Protein AF-A0A8T5ED02-F1 (afdb_monomer_lite)

Radius of gyration: 13.85 Å; chains: 1; bounding box: 27×22×42 Å

Foldseek 3Di:
DDDWDKDFDFDWDDDPNDTDTDWDQDPVGDIDGGMDTDDDD

Sequence (41 aa):
MIEETSAGIVLFRKENSKNLFLLLNYPSGHWDFVKGKMEKG

pLDDT: mean 95.36, std 4.22, range [78.19, 98.38]

Secondary structure (DSSP, 8-state):
-----EEEE--EEEETTEEEEP-EE-TTS-EE-EEEEPPP-

Structure (mmCIF, N/CA/C/O backbone):
data_AF-A0A8T5ED02-F1
#
_entry.id   AF-A0A8T5ED02-F1
#
loop_
_atom_site.group_PDB
_atom_site.id
_atom_site.type_symbol
_atom_site.label_atom_id
_atom_site.label_alt_id
_atom_site.label_comp_id
_atom_site.label_asym_id
_atom_site.label_entity_id
_atom_site.label_seq_id
_atom_site.pdbx_PDB_ins_code
_atom_site.Cartn_x
_atom_site.Cartn_y
_atom_site.Cartn_z
_atom_site.occupancy
_atom_site.B_iso_or_equiv
_atom_site.auth_seq_id
_atom_site.auth_comp_id
_atom_site.auth_asym_id
_atom_site.auth_atom_id
_atom_site.pdbx_PDB_model_num
ATOM 1 N N . MET A 1 1 ? 6.351 10.268 -22.563 1.00 78.19 1 MET A N 1
ATOM 2 C CA . MET A 1 1 ? 6.268 10.092 -21.099 1.00 78.19 1 MET A CA 1
ATOM 3 C C . MET A 1 1 ? 6.310 8.593 -20.850 1.00 78.19 1 MET A C 1
ATOM 5 O O . MET A 1 1 ? 5.620 7.890 -21.573 1.00 78.19 1 MET A O 1
ATOM 9 N N . ILE A 1 2 ? 7.182 8.098 -1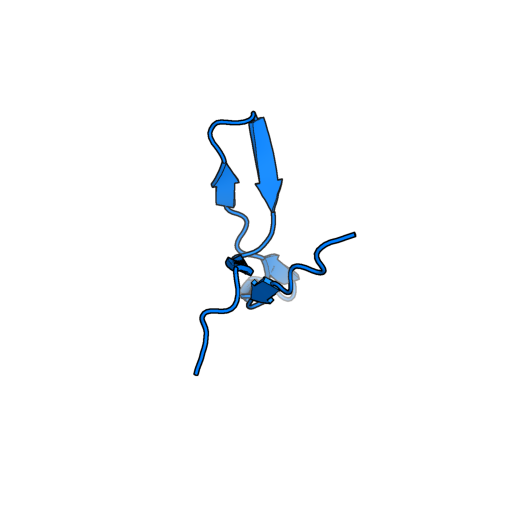9.969 1.00 86.75 2 ILE A N 1
ATOM 10 C CA . ILE A 1 2 ? 7.202 6.670 -19.613 1.00 86.75 2 ILE A CA 1
ATOM 11 C C . ILE A 1 2 ? 6.232 6.511 -18.446 1.00 86.75 2 ILE A C 1
ATOM 13 O O . ILE A 1 2 ? 6.394 7.192 -17.435 1.00 86.75 2 ILE A O 1
ATOM 17 N N . GLU A 1 3 ? 5.212 5.677 -18.613 1.00 90.31 3 GLU A N 1
ATOM 18 C CA . GLU A 1 3 ? 4.288 5.346 -17.532 1.00 90.31 3 GLU A CA 1
ATOM 19 C C . GLU A 1 3 ? 4.919 4.292 -16.624 1.00 90.31 3 GLU A C 1
ATOM 21 O O . GLU A 1 3 ? 5.423 3.266 -17.080 1.00 90.31 3 GLU A O 1
ATOM 26 N N . GLU A 1 4 ? 4.898 4.565 -15.325 1.00 94.25 4 GLU A N 1
ATOM 27 C CA . GLU A 1 4 ? 5.405 3.680 -14.284 1.00 94.25 4 GLU A CA 1
ATOM 28 C C . GLU A 1 4 ? 4.227 3.283 -13.397 1.00 94.25 4 GLU A C 1
ATOM 30 O O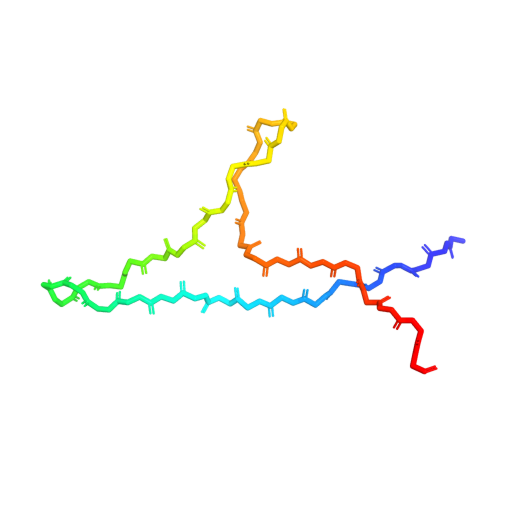 . GLU A 1 4 ? 3.498 4.137 -12.894 1.00 94.25 4 GLU A O 1
ATOM 35 N N . THR A 1 5 ? 4.029 1.979 -13.212 1.00 94.88 5 THR A N 1
ATOM 36 C CA . THR A 1 5 ? 2.953 1.451 -12.366 1.00 94.88 5 THR A CA 1
ATOM 37 C C . THR A 1 5 ? 3.539 0.930 -11.064 1.00 94.88 5 THR A C 1
ATOM 39 O O . THR A 1 5 ? 4.560 0.244 -11.066 1.00 94.88 5 THR A O 1
ATOM 42 N N . SER A 1 6 ? 2.888 1.245 -9.945 1.00 95.94 6 SER A N 1
ATOM 43 C CA . SER A 1 6 ? 3.209 0.663 -8.640 1.00 95.94 6 SER A CA 1
ATOM 44 C C . SER A 1 6 ? 2.085 -0.251 -8.168 1.00 95.94 6 SER A C 1
ATOM 46 O O . SER A 1 6 ? 0.914 0.034 -8.407 1.00 95.94 6 SER A O 1
ATOM 48 N N . ALA A 1 7 ? 2.444 -1.308 -7.446 1.00 96.69 7 ALA A N 1
ATOM 49 C CA . ALA A 1 7 ? 1.515 -2.164 -6.719 1.00 96.69 7 ALA A CA 1
ATOM 50 C C . ALA A 1 7 ? 1.877 -2.165 -5.229 1.00 96.69 7 ALA A C 1
ATOM 52 O O . ALA A 1 7 ? 3.036 -1.971 -4.857 1.00 96.69 7 ALA A O 1
ATOM 53 N N . GLY A 1 8 ? 0.887 -2.355 -4.361 1.00 96.94 8 GLY A N 1
ATOM 54 C CA . GLY A 1 8 ? 1.089 -2.310 -2.917 1.00 96.94 8 GLY A CA 1
ATOM 55 C C . GLY A 1 8 ? -0.047 -2.952 -2.136 1.00 96.94 8 GLY A C 1
ATOM 56 O O . GLY A 1 8 ? -1.023 -3.430 -2.713 1.00 96.94 8 GLY A O 1
ATOM 57 N N . ILE A 1 9 ? 0.091 -2.952 -0.812 1.00 98.06 9 ILE A N 1
ATOM 58 C CA . ILE A 1 9 ? -0.893 -3.493 0.123 1.00 98.06 9 ILE A CA 1
ATOM 59 C C . ILE A 1 9 ? -1.157 -2.505 1.259 1.00 98.06 9 ILE A C 1
ATOM 61 O O . ILE A 1 9 ? -0.241 -1.939 1.856 1.00 98.06 9 ILE A O 1
ATOM 65 N N . VAL A 1 10 ? -2.434 -2.343 1.600 1.00 98.06 10 VAL A N 1
ATOM 66 C CA . VAL A 1 10 ? -2.853 -1.645 2.818 1.00 98.06 10 VAL A CA 1
ATOM 67 C C . VAL A 1 10 ? -2.966 -2.681 3.928 1.00 98.06 10 VAL A C 1
ATOM 69 O O . VAL A 1 10 ? -3.991 -3.345 4.083 1.00 98.06 10 VAL A O 1
ATOM 72 N N . LEU A 1 11 ? -1.883 -2.852 4.684 1.00 98.31 11 LEU A N 1
ATOM 73 C CA . LEU A 1 11 ? -1.863 -3.771 5.814 1.00 98.31 11 LEU A CA 1
ATOM 74 C C . LEU A 1 11 ? -2.403 -3.072 7.063 1.00 98.31 11 LEU A C 1
ATOM 76 O O . LEU A 1 11 ? -1.929 -1.998 7.441 1.00 98.31 11 LEU A O 1
ATOM 80 N N . PHE A 1 12 ? -3.372 -3.700 7.723 1.00 98.25 12 PHE A N 1
ATOM 81 C CA . PHE A 1 12 ? -3.906 -3.213 8.987 1.00 98.25 12 PHE A CA 1
ATOM 82 C C . PHE A 1 12 ? -4.129 -4.352 9.977 1.00 98.25 12 PHE A C 1
ATOM 84 O O . PHE A 1 12 ? -4.324 -5.507 9.596 1.00 98.25 12 PHE A O 1
ATOM 91 N N . ARG A 1 13 ? -4.138 -4.006 11.263 1.00 97.81 13 ARG A N 1
ATOM 92 C CA . ARG A 1 13 ? -4.589 -4.883 12.345 1.00 97.81 13 ARG A CA 1
ATOM 93 C C . ARG A 1 13 ? -5.675 -4.197 13.159 1.00 97.81 13 ARG A C 1
ATOM 95 O O . ARG A 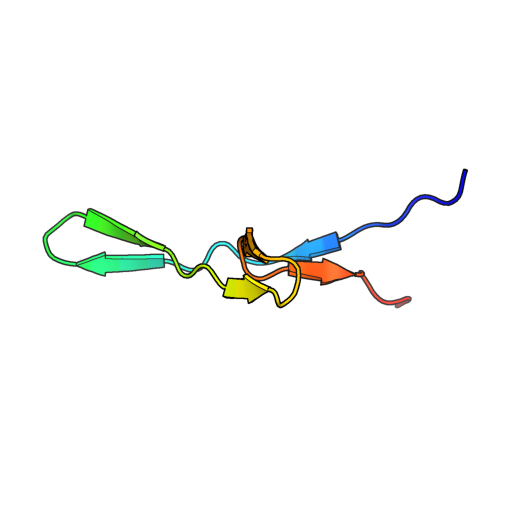1 13 ? -5.704 -2.970 13.251 1.00 97.81 13 ARG A O 1
ATOM 102 N N . LYS A 1 14 ? -6.550 -4.991 13.771 1.00 98.31 14 LYS A N 1
ATOM 103 C CA . LYS A 1 14 ? -7.547 -4.486 14.718 1.00 98.31 14 LYS A CA 1
ATOM 104 C C . LYS A 1 14 ? -6.972 -4.476 16.128 1.00 98.31 14 LYS A C 1
ATOM 106 O O . LYS A 1 14 ? -6.454 -5.488 16.585 1.00 98.31 14 LYS A O 1
ATOM 111 N N . GLU A 1 15 ? -7.108 -3.353 16.815 1.00 98.19 15 GLU A N 1
ATOM 112 C CA . GLU A 1 15 ? -6.742 -3.199 18.223 1.00 98.19 15 GLU A CA 1
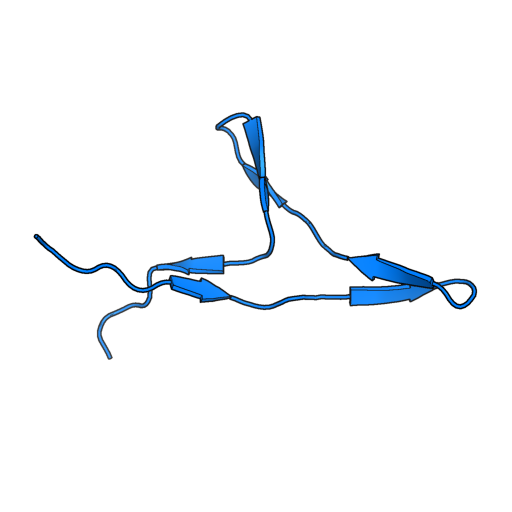ATOM 113 C C . GLU A 1 15 ? -7.769 -2.279 18.893 1.00 98.19 15 GLU A C 1
ATOM 115 O O . GLU A 1 15 ? -8.004 -1.171 18.417 1.00 98.19 15 GLU A O 1
ATOM 120 N N . ASN A 1 16 ? -8.432 -2.746 19.959 1.00 95.88 16 ASN A N 1
ATOM 121 C CA . ASN A 1 16 ? -9.460 -1.988 20.693 1.00 95.88 16 ASN A CA 1
ATOM 122 C C . ASN A 1 16 ? -10.517 -1.322 19.784 1.00 95.88 16 ASN A C 1
ATOM 124 O O . ASN A 1 16 ? -10.785 -0.125 19.889 1.00 95.88 16 ASN A O 1
ATOM 128 N N . SER A 1 17 ? -11.085 -2.095 18.850 1.00 95.81 17 SER A N 1
ATOM 129 C CA . SER A 1 17 ? -12.069 -1.632 17.851 1.00 95.81 17 SER A CA 1
ATOM 130 C C . SER A 1 17 ? -11.566 -0.558 16.873 1.00 95.81 17 SER A C 1
ATOM 132 O O . SER A 1 17 ? -12.361 0.002 16.120 1.00 95.81 17 SER A O 1
ATOM 134 N N . LYS A 1 18 ? -10.255 -0.289 16.831 1.00 97.75 18 LYS A N 1
ATOM 135 C CA . LYS A 1 18 ? -9.609 0.595 15.853 1.00 97.75 18 LYS A CA 1
ATOM 136 C C . LYS A 1 18 ? -8.833 -0.221 14.827 1.00 97.75 18 LYS A C 1
ATOM 138 O O . LYS A 1 18 ? -8.289 -1.277 15.148 1.00 97.75 18 LYS A O 1
ATOM 143 N N . ASN A 1 19 ? -8.745 0.298 13.606 1.00 98.00 19 ASN A N 1
ATOM 144 C CA . ASN A 1 19 ? -7.822 -0.208 12.596 1.00 98.00 19 ASN A CA 1
ATOM 145 C C . ASN A 1 19 ? -6.509 0.570 12.710 1.00 98.00 19 ASN A C 1
ATOM 147 O O . ASN A 1 19 ? -6.498 1.791 12.566 1.00 98.00 19 ASN A O 1
ATOM 151 N N . LEU A 1 20 ? -5.417 -0.139 12.972 1.00 98.38 20 LEU A N 1
ATOM 152 C CA . LEU A 1 20 ? -4.064 0.403 12.947 1.00 98.38 20 LEU A CA 1
ATOM 153 C C . LEU A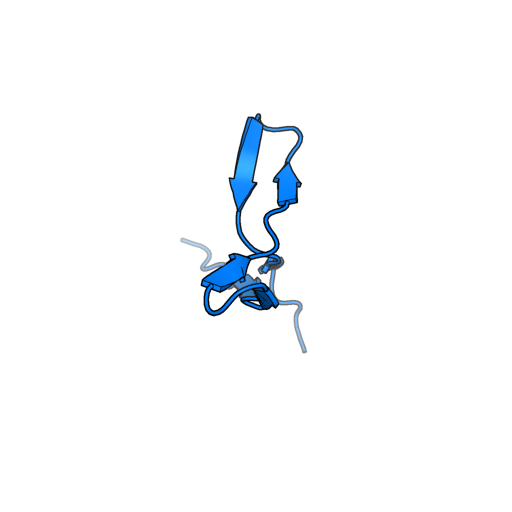 1 20 ? -3.388 -0.034 11.657 1.00 98.38 20 LEU A C 1
ATOM 155 O O . LEU A 1 20 ? -3.409 -1.219 11.327 1.00 98.38 20 LEU A O 1
ATOM 159 N N . PHE A 1 21 ? -2.789 0.915 10.952 1.00 98.31 21 PHE A N 1
ATOM 160 C CA . PHE A 1 21 ? -2.195 0.700 9.641 1.00 98.31 21 PHE A CA 1
ATOM 161 C C . PHE A 1 21 ? -0.672 0.624 9.723 1.00 98.31 21 PHE A C 1
ATOM 163 O O . PHE A 1 21 ? -0.054 1.366 10.487 1.00 98.31 21 PHE A O 1
ATOM 170 N N . LEU A 1 22 ? -0.069 -0.250 8.914 1.00 98.12 22 LEU A N 1
ATOM 171 C CA . LEU A 1 22 ? 1.379 -0.269 8.735 1.00 98.12 22 LEU A CA 1
ATOM 172 C C . LEU A 1 22 ? 1.788 0.815 7.734 1.00 98.12 22 LEU A C 1
ATOM 174 O O . LEU A 1 22 ? 1.411 0.755 6.563 1.00 98.12 22 LEU A O 1
ATOM 178 N N . LEU A 1 23 ? 2.599 1.762 8.200 1.00 98.19 23 LEU A N 1
ATOM 179 C CA . LEU A 1 23 ? 3.279 2.754 7.373 1.00 98.19 23 LEU A CA 1
ATOM 180 C C . LEU A 1 23 ? 4.791 2.540 7.466 1.00 98.19 23 LEU A C 1
ATOM 182 O O . LEU A 1 23 ? 5.311 2.212 8.534 1.00 98.19 23 LEU A O 1
ATOM 186 N N . LEU A 1 24 ? 5.491 2.741 6.353 1.00 97.62 24 LEU A N 1
ATOM 187 C CA . LEU A 1 24 ? 6.948 2.681 6.279 1.00 97.62 24 LEU A CA 1
ATOM 188 C C . LEU A 1 24 ? 7.524 4.095 6.251 1.00 97.62 24 LEU A C 1
ATOM 190 O O . LEU A 1 24 ? 7.023 4.939 5.514 1.00 97.62 24 LEU A O 1
ATOM 194 N N . ASN A 1 25 ? 8.585 4.335 7.021 1.00 97.25 25 ASN A N 1
ATOM 195 C CA . ASN A 1 25 ? 9.361 5.570 6.944 1.00 97.25 25 ASN A CA 1
ATOM 196 C C . ASN A 1 25 ? 10.456 5.416 5.890 1.00 97.25 25 ASN A C 1
ATOM 198 O O . ASN A 1 25 ? 11.388 4.629 6.080 1.00 97.25 25 ASN A O 1
ATOM 202 N N . TYR A 1 26 ? 10.353 6.152 4.789 1.00 94.00 26 TYR A N 1
ATOM 203 C CA . TYR A 1 26 ? 11.367 6.133 3.742 1.00 94.00 26 TYR A CA 1
ATOM 204 C C . TYR A 1 26 ? 12.493 7.128 4.059 1.00 94.00 26 TYR A C 1
ATOM 206 O O . TYR A 1 26 ? 12.212 8.210 4.575 1.00 94.00 26 TYR A O 1
ATOM 214 N N . PRO A 1 27 ? 13.760 6.843 3.688 1.00 95.06 27 PRO A N 1
ATOM 215 C CA . PRO A 1 27 ? 14.894 7.744 3.942 1.00 95.06 27 PRO A CA 1
ATOM 216 C C . PRO A 1 27 ? 14.712 9.182 3.430 1.00 95.06 27 PRO A C 1
ATOM 218 O O . PRO A 1 27 ? 15.318 10.110 3.951 1.00 95.06 27 PRO A O 1
ATOM 221 N N . SER A 1 28 ? 13.845 9.383 2.437 1.00 93.75 28 SER A N 1
ATOM 222 C CA . SER A 1 28 ? 13.425 10.691 1.919 1.00 93.75 28 SER A CA 1
ATOM 223 C C . SER A 1 28 ? 12.501 11.494 2.853 1.00 93.75 28 SER A C 1
ATOM 225 O O . SER A 1 28 ? 12.072 12.580 2.476 1.00 93.75 28 SER A O 1
ATOM 227 N N . GLY A 1 29 ? 12.167 10.978 4.039 1.00 94.69 29 GLY A N 1
ATOM 228 C CA . GLY A 1 29 ? 11.428 11.691 5.086 1.00 94.69 29 GLY A CA 1
ATOM 229 C C . GLY A 1 29 ? 9.903 11.620 4.991 1.00 94.69 29 GLY A C 1
ATOM 230 O O . GLY A 1 29 ? 9.222 12.379 5.676 1.00 94.69 29 GLY A O 1
ATOM 231 N N . HIS A 1 30 ? 9.353 10.731 4.160 1.00 94.81 30 HIS A N 1
ATOM 232 C CA . HIS A 1 30 ? 7.907 10.535 4.046 1.00 94.81 30 HIS A CA 1
ATOM 233 C C . HIS A 1 30 ? 7.476 9.161 4.555 1.00 94.81 30 HIS A C 1
ATOM 235 O O . HIS A 1 30 ? 8.243 8.196 4.533 1.00 94.81 30 HIS A O 1
ATOM 241 N N . TRP A 1 31 ? 6.214 9.095 4.971 1.00 97.69 31 TRP A N 1
ATOM 242 C CA . TRP A 1 31 ? 5.542 7.864 5.352 1.00 97.69 31 TRP A CA 1
ATOM 243 C C . TRP A 1 31 ? 4.562 7.458 4.264 1.00 97.69 31 TRP A C 1
ATOM 245 O O . TRP A 1 31 ? 3.805 8.296 3.776 1.00 97.69 31 TRP A O 1
ATOM 255 N N . ASP A 1 32 ? 4.563 6.183 3.900 1.00 97.19 32 ASP A N 1
ATOM 256 C CA . ASP A 1 32 ? 3.619 5.642 2.923 1.00 97.19 32 ASP A CA 1
ATOM 257 C C . ASP A 1 32 ? 3.265 4.189 3.261 1.00 97.19 32 ASP A C 1
ATOM 259 O O . ASP A 1 32 ? 3.909 3.546 4.098 1.00 97.19 32 ASP A O 1
ATOM 263 N N . PHE A 1 33 ? 2.228 3.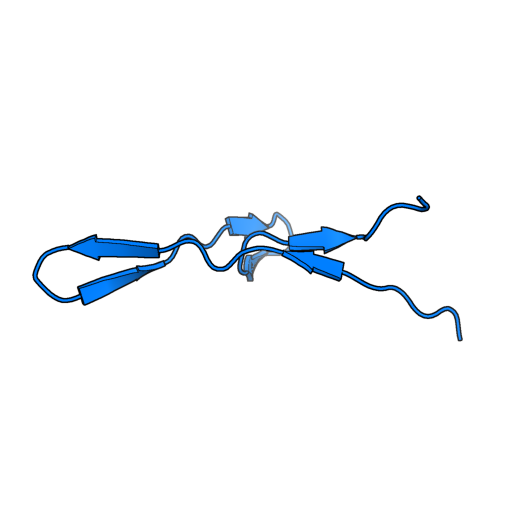669 2.615 1.00 97.75 33 PHE A N 1
ATOM 264 C CA . PHE A 1 33 ? 1.903 2.251 2.653 1.00 97.75 33 PHE A CA 1
ATOM 265 C C . PHE A 1 33 ? 2.963 1.422 1.929 1.00 97.75 33 PHE A C 1
ATOM 267 O O . PHE A 1 33 ? 3.707 1.911 1.078 1.00 97.75 33 PHE A O 1
ATOM 274 N N . VAL A 1 34 ? 2.993 0.128 2.243 1.00 97.25 34 VAL A N 1
ATOM 275 C CA . VAL A 1 34 ? 3.861 -0.832 1.562 1.00 97.25 34 VAL A CA 1
ATOM 276 C C . VAL A 1 34 ? 3.496 -0.866 0.077 1.00 97.25 34 VAL A C 1
ATOM 278 O O . VAL A 1 34 ? 2.422 -1.342 -0.294 1.00 97.25 34 VAL A O 1
ATOM 281 N N . LYS A 1 35 ? 4.386 -0.362 -0.777 1.00 97.00 35 LYS A N 1
ATOM 282 C CA . LYS A 1 35 ? 4.228 -0.358 -2.235 1.00 97.00 35 LYS A CA 1
ATOM 283 C C . LYS A 1 35 ? 5.582 -0.391 -2.938 1.00 97.00 35 LYS A C 1
ATOM 285 O O . LYS A 1 35 ? 6.599 -0.013 -2.356 1.00 97.00 35 LYS A O 1
ATOM 290 N N . GLY A 1 36 ? 5.584 -0.809 -4.198 1.00 95.31 36 GLY A N 1
ATOM 291 C CA . GLY A 1 36 ? 6.776 -0.859 -5.039 1.00 95.31 36 GLY A CA 1
ATOM 292 C C . GLY A 1 36 ? 6.445 -0.798 -6.525 1.00 95.31 36 GLY A C 1
ATOM 293 O O . GLY A 1 36 ? 5.287 -0.933 -6.924 1.00 95.31 36 GLY A O 1
ATOM 294 N N . LYS A 1 37 ? 7.478 -0.579 -7.343 1.00 95.88 37 LYS A N 1
ATOM 295 C CA . LYS A 1 37 ? 7.378 -0.602 -8.805 1.00 95.88 37 LYS A CA 1
ATOM 296 C C . LYS A 1 37 ? 6.968 -1.997 -9.277 1.00 95.88 37 LYS A C 1
ATOM 298 O O . LYS A 1 37 ? 7.515 -2.991 -8.811 1.00 95.88 37 LYS A O 1
ATOM 303 N N . MET A 1 38 ? 6.027 -2.056 -10.213 1.00 95.56 38 MET A N 1
ATOM 304 C CA . MET A 1 38 ? 5.632 -3.306 -10.848 1.00 95.56 38 MET A CA 1
ATOM 305 C C . MET A 1 38 ? 6.743 -3.776 -11.792 1.00 95.56 38 MET A C 1
ATOM 307 O O . MET A 1 38 ? 7.196 -3.029 -12.663 1.00 95.56 38 MET A O 1
ATOM 311 N N . GLU A 1 39 ? 7.204 -5.005 -11.590 1.00 94.44 39 GLU A N 1
ATOM 312 C CA . GLU A 1 39 ? 8.188 -5.639 -12.463 1.00 94.44 39 GLU A CA 1
ATOM 313 C C . GLU A 1 39 ? 7.545 -6.057 -13.792 1.00 94.44 39 GLU A C 1
ATOM 315 O O . GLU A 1 39 ? 6.321 -6.155 -13.916 1.00 94.44 39 GLU A O 1
ATOM 320 N N . LYS A 1 40 ? 8.377 -6.281 -14.814 1.00 90.94 40 LYS A N 1
ATOM 321 C CA . LYS A 1 40 ? 7.905 -6.872 -16.069 1.00 90.94 40 LYS A CA 1
ATOM 322 C C . LYS A 1 40 ? 7.637 -8.356 -15.812 1.00 90.94 40 LYS A C 1
ATOM 324 O O . LYS A 1 40 ? 8.507 -9.019 -15.255 1.00 90.94 40 LYS A O 1
ATOM 329 N N . GLY A 1 41 ? 6.439 -8.816 -16.174 1.00 82.25 41 GLY A N 1
ATOM 330 C CA . GLY A 1 41 ? 6.042 -10.225 -16.073 1.00 82.25 41 GLY A CA 1
ATOM 331 C C . GLY A 1 41 ? 6.842 -11.142 -16.985 1.00 82.25 41 GLY A C 1
ATOM 332 O O . GLY A 1 41 ? 7.386 -10.640 -17.997 1.00 82.25 41 GLY A O 1
#